Protein AF-A0A822Z622-F1 (afdb_monomer_lite)

Sequence (89 aa):
MFGDCDPSKNRKPKCPVMRCKQILTFSNTNTCKICNQKVCLKHRFPADHACKQAASFLAATHSRGSPPNPIKFLVALIILFCKYIDCND

Structure (mmCIF, N/CA/C/O backbone):
data_AF-A0A822Z622-F1
#
_entry.id   AF-A0A822Z622-F1
#
loop_
_atom_site.group_PDB
_atom_site.id
_atom_site.type_symbol
_atom_site.label_atom_id
_atom_site.label_alt_id
_atom_site.label_comp_id
_atom_site.label_asym_id
_atom_site.label_entity_id
_atom_site.label_seq_id
_atom_site.pdbx_PDB_ins_code
_atom_site.Cartn_x
_atom_site.Cartn_y
_atom_site.Cartn_z
_atom_site.occupancy
_atom_site.B_iso_or_equiv
_atom_site.auth_seq_id
_atom_site.auth_comp_id
_atom_site.auth_asym_id
_atom_site.auth_atom_id
_atom_site.pdbx_PDB_model_num
ATOM 1 N N . MET A 1 1 ? -2.923 25.156 31.604 1.00 43.88 1 MET A N 1
ATOM 2 C CA . MET A 1 1 ? -4.130 24.515 31.045 1.00 43.88 1 MET A CA 1
ATOM 3 C C . MET A 1 1 ? -3.681 23.321 30.224 1.00 43.88 1 MET A C 1
ATOM 5 O O . MET A 1 1 ? -3.125 23.518 29.153 1.00 43.88 1 MET A O 1
ATOM 9 N N . PHE A 1 2 ? -3.799 22.110 30.767 1.00 58.31 2 PHE A N 1
ATOM 10 C CA . PHE A 1 2 ? -3.463 20.879 30.053 1.00 58.31 2 PHE A CA 1
ATOM 11 C C . PHE A 1 2 ? -4.757 20.367 29.439 1.00 58.31 2 PHE A C 1
ATOM 13 O O . PHE A 1 2 ? -5.627 19.895 30.159 1.00 58.31 2 PHE A O 1
ATOM 20 N N . GLY A 1 3 ? -4.917 20.603 28.137 1.00 64.38 3 GLY A N 1
ATOM 21 C CA . GLY A 1 3 ? -6.109 20.203 27.403 1.00 64.38 3 GLY A CA 1
ATOM 22 C C . GLY A 1 3 ? -6.302 18.693 27.465 1.00 64.38 3 GLY A C 1
ATOM 23 O O . GLY A 1 3 ? -5.348 17.931 27.279 1.00 64.38 3 GLY A O 1
ATOM 24 N N . ASP A 1 4 ? -7.537 18.290 27.734 1.00 66.00 4 ASP A N 1
ATOM 25 C CA . ASP A 1 4 ? -7.973 16.906 27.792 1.00 66.00 4 ASP A CA 1
ATOM 26 C C . ASP A 1 4 ? -7.626 16.184 26.483 1.00 66.00 4 ASP A C 1
ATOM 28 O O . ASP A 1 4 ? -8.194 16.426 25.415 1.00 66.00 4 ASP A O 1
ATOM 32 N N . CYS A 1 5 ? -6.632 15.297 26.551 1.00 65.25 5 CYS A N 1
ATOM 33 C CA . CYS A 1 5 ? -6.342 14.369 25.469 1.00 65.25 5 CYS A CA 1
ATOM 34 C C . CYS A 1 5 ? -7.380 13.250 25.514 1.00 65.25 5 CYS A C 1
ATOM 36 O O . CYS A 1 5 ? -7.184 12.274 26.227 1.00 65.25 5 CYS A O 1
ATOM 38 N N . ASP A 1 6 ? -8.453 13.379 24.735 1.00 64.38 6 ASP A N 1
ATOM 39 C CA . ASP A 1 6 ? -9.464 12.336 24.528 1.00 64.38 6 ASP A CA 1
ATOM 40 C C . ASP A 1 6 ? -8.927 11.214 23.604 1.00 64.38 6 ASP A C 1
ATOM 42 O O . ASP A 1 6 ? -8.869 11.378 22.377 1.00 64.38 6 ASP A O 1
ATOM 46 N N . PRO A 1 7 ? -8.557 10.022 24.121 1.00 63.16 7 PRO A N 1
ATOM 47 C CA . PRO A 1 7 ? -7.985 8.944 23.309 1.00 63.16 7 PRO A CA 1
ATOM 48 C C . PRO A 1 7 ? -9.037 8.189 22.475 1.00 63.16 7 PRO A C 1
ATOM 50 O O . PRO A 1 7 ? -8.675 7.384 21.615 1.00 63.16 7 PRO A O 1
ATOM 53 N N . SER A 1 8 ? -10.330 8.457 22.693 1.00 61.44 8 SER A N 1
ATOM 54 C CA . SER A 1 8 ? -11.462 7.717 22.111 1.00 61.44 8 SER A CA 1
ATOM 55 C C . SER A 1 8 ? -11.582 7.854 20.581 1.00 61.44 8 SER A C 1
ATOM 57 O O . SER A 1 8 ? -12.139 6.989 19.907 1.00 61.44 8 SER A O 1
ATOM 59 N N . LYS A 1 9 ? -11.002 8.905 19.983 1.00 57.75 9 LYS A N 1
ATOM 60 C CA . LYS A 1 9 ? -11.203 9.236 18.556 1.00 57.75 9 LYS A CA 1
ATOM 61 C C . LYS A 1 9 ? -10.056 8.809 17.632 1.00 57.75 9 LYS A C 1
ATOM 63 O O . LYS A 1 9 ? -10.160 8.938 16.413 1.00 57.75 9 LYS A O 1
ATOM 68 N N . ASN A 1 10 ? -8.975 8.244 18.168 1.00 60.56 10 ASN A N 1
ATOM 69 C CA . ASN A 1 10 ? -7.787 7.916 17.380 1.00 60.56 10 ASN A CA 1
ATOM 70 C C . ASN A 1 10 ? -7.837 6.476 16.854 1.00 60.56 10 ASN A C 1
ATOM 72 O O . ASN A 1 10 ? -7.202 5.568 17.398 1.00 60.56 10 ASN A O 1
ATOM 76 N N . ARG A 1 11 ? -8.570 6.254 15.753 1.00 65.06 11 ARG A N 1
ATOM 77 C CA . ARG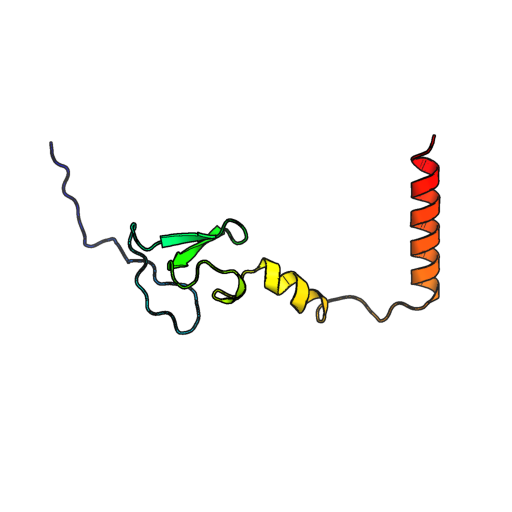 A 1 11 ? -8.444 5.003 14.989 1.00 65.06 11 ARG A CA 1
ATOM 78 C C . ARG A 1 11 ? -7.043 4.929 14.395 1.00 65.06 11 ARG A C 1
ATOM 80 O O . ARG A 1 11 ? -6.735 5.582 13.402 1.00 65.06 11 ARG A O 1
ATOM 87 N N . LYS A 1 12 ? -6.183 4.143 15.043 1.00 66.00 12 LYS A N 1
ATOM 88 C CA . LYS A 1 12 ? -4.781 3.988 14.655 1.00 66.00 12 LYS A CA 1
ATOM 89 C C . LYS A 1 12 ? -4.724 3.425 13.232 1.00 66.00 12 LYS A C 1
ATOM 91 O O . LYS A 1 12 ? -5.280 2.344 13.002 1.00 66.00 12 LYS A O 1
ATOM 96 N N . PRO A 1 13 ? -4.084 4.126 12.283 1.00 70.75 13 PRO A N 1
ATOM 97 C CA . PRO A 1 13 ? -3.933 3.599 10.939 1.00 70.75 13 PRO A CA 1
ATOM 98 C C . PRO A 1 13 ? -3.160 2.274 11.004 1.00 70.75 13 PRO A C 1
ATOM 100 O O . PRO A 1 13 ? -2.288 2.083 11.851 1.00 70.75 13 PRO A O 1
ATOM 103 N N . LYS A 1 14 ? -3.510 1.323 10.143 1.00 80.19 14 LYS A N 1
ATOM 104 C CA . LYS A 1 14 ? -2.758 0.074 9.957 1.00 80.19 14 LYS A CA 1
ATOM 105 C C . LYS A 1 14 ? -2.004 0.155 8.643 1.00 80.19 14 LYS A C 1
ATOM 107 O O . LYS A 1 14 ? -2.354 0.952 7.774 1.00 80.19 14 LYS A O 1
ATOM 112 N N . CYS A 1 15 ? -0.948 -0.639 8.517 1.00 80.50 15 CYS A N 1
ATOM 113 C CA . CYS A 1 15 ? -0.171 -0.659 7.290 1.00 80.50 15 CYS A CA 1
ATOM 114 C C . CYS A 1 15 ? -1.069 -1.120 6.123 1.00 80.50 15 CYS A C 1
ATOM 116 O O . CYS A 1 15 ? -1.777 -2.113 6.283 1.00 80.50 15 CYS A O 1
ATOM 118 N N . PRO A 1 16 ? -1.056 -0.433 4.965 1.00 74.56 16 PRO A N 1
ATOM 119 C CA . PRO A 1 16 ? -1.906 -0.784 3.822 1.00 74.56 16 PRO A CA 1
ATOM 120 C C . PRO A 1 16 ? -1.470 -2.073 3.101 1.00 74.56 16 PRO A C 1
ATOM 122 O O . PRO A 1 16 ? -2.145 -2.518 2.177 1.00 74.56 16 PRO A O 1
ATOM 125 N N . VAL A 1 17 ? -0.341 -2.675 3.495 1.00 76.31 17 VAL A N 1
ATOM 126 C CA . VAL A 1 17 ? 0.206 -3.880 2.861 1.00 76.31 17 VAL A CA 1
ATOM 127 C C . VAL A 1 17 ? -0.621 -5.109 3.218 1.00 76.31 17 VAL A C 1
ATOM 129 O O . VAL A 1 17 ? -0.848 -5.406 4.393 1.00 76.31 17 VAL A O 1
ATOM 132 N N . MET A 1 18 ? -1.009 -5.872 2.195 1.00 68.19 18 MET A N 1
ATOM 133 C CA . MET A 1 18 ? -1.693 -7.153 2.360 1.00 68.19 18 MET A CA 1
ATOM 134 C C . MET A 1 18 ? -0.814 -8.096 3.189 1.00 68.19 18 MET A C 1
ATOM 136 O O . MET A 1 18 ? 0.305 -8.416 2.789 1.00 68.19 18 MET A O 1
ATOM 140 N N . ARG A 1 19 ? -1.345 -8.546 4.336 1.00 70.50 19 ARG A N 1
ATOM 141 C CA . ARG A 1 19 ? -0.690 -9.356 5.394 1.00 70.50 19 ARG A CA 1
ATOM 142 C C . ARG A 1 19 ? 0.060 -8.573 6.482 1.00 70.50 19 ARG A C 1
ATOM 144 O O . ARG A 1 19 ? 0.427 -9.172 7.491 1.00 70.50 19 ARG A O 1
ATOM 151 N N . CYS A 1 20 ? 0.205 -7.252 6.375 1.00 76.75 20 CYS A N 1
ATOM 152 C CA . CYS A 1 20 ? 0.783 -6.447 7.451 1.00 76.75 20 CYS A CA 1
ATOM 153 C C . CYS A 1 20 ? -0.281 -5.971 8.439 1.00 76.75 20 CYS A C 1
ATOM 155 O O . CYS A 1 20 ? -1.089 -5.100 8.130 1.00 76.75 20 CYS A O 1
ATOM 157 N N . LYS A 1 21 ? -0.258 -6.490 9.668 1.00 74.00 21 LYS A N 1
ATOM 158 C CA . LYS A 1 21 ? -1.141 -6.025 10.755 1.00 74.00 21 LYS A CA 1
ATOM 159 C C . LYS A 1 21 ? -0.476 -4.987 11.667 1.00 74.00 21 LYS A C 1
ATOM 161 O O . LYS A 1 21 ? -1.003 -4.690 12.737 1.00 74.00 21 LYS A O 1
ATOM 166 N N . GLN A 1 22 ? 0.672 -4.437 11.262 1.00 79.12 22 GLN A N 1
ATOM 167 C CA . GLN A 1 22 ? 1.416 -3.489 12.085 1.00 79.12 22 GLN A CA 1
ATOM 168 C C . GLN A 1 22 ? 0.635 -2.179 12.240 1.00 79.12 22 GLN A C 1
ATOM 170 O O . GLN A 1 22 ? 0.189 -1.573 11.261 1.00 79.12 22 GLN A O 1
ATOM 175 N N . ILE A 1 23 ? 0.462 -1.764 13.494 1.00 79.00 2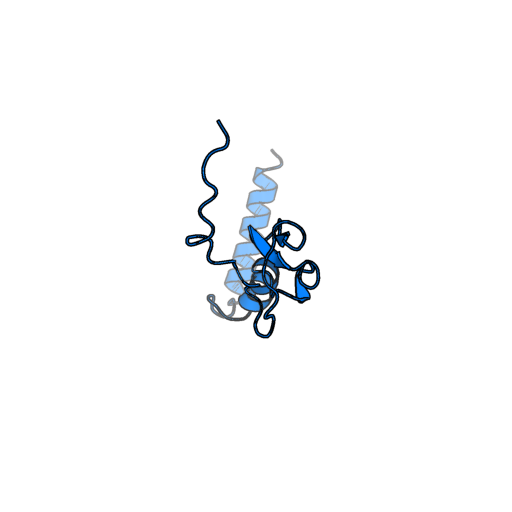3 ILE A N 1
ATOM 176 C CA . ILE A 1 23 ? -0.210 -0.520 13.856 1.00 79.00 23 ILE A CA 1
ATOM 177 C C . ILE A 1 23 ? 0.762 0.633 13.598 1.00 79.00 23 ILE A C 1
ATOM 179 O O . ILE A 1 23 ? 1.881 0.635 14.113 1.00 79.00 23 ILE A O 1
ATOM 183 N N . LEU A 1 24 ? 0.336 1.610 12.800 1.00 79.50 24 LEU A N 1
ATOM 184 C CA . LEU A 1 24 ? 1.100 2.817 12.515 1.00 79.50 24 LEU A CA 1
ATOM 185 C C . LEU A 1 24 ? 0.997 3.763 13.714 1.00 79.50 24 LEU A C 1
ATOM 187 O O . LEU A 1 24 ? 0.077 4.572 13.829 1.00 79.50 24 LEU A O 1
ATOM 191 N N . THR A 1 25 ? 1.947 3.626 14.631 1.00 79.56 25 THR A N 1
ATOM 192 C CA . THR A 1 25 ? 2.243 4.627 15.659 1.00 79.56 25 THR A CA 1
ATOM 193 C C . THR A 1 25 ? 3.212 5.665 15.100 1.00 79.56 25 THR A C 1
ATOM 195 O O . THR A 1 25 ? 3.959 5.365 14.172 1.00 79.56 25 THR A O 1
ATOM 198 N N . PHE A 1 26 ? 3.232 6.870 15.674 1.00 70.19 26 PHE A N 1
ATOM 199 C CA . PHE A 1 26 ? 4.105 7.973 15.244 1.00 70.19 26 PHE A CA 1
ATOM 200 C C . PHE A 1 26 ? 5.573 7.543 15.043 1.00 70.19 26 PHE A C 1
ATOM 202 O O . PHE A 1 26 ? 6.185 7.869 14.032 1.00 70.19 26 PHE A O 1
ATOM 209 N N . SER A 1 27 ? 6.106 6.713 15.942 1.00 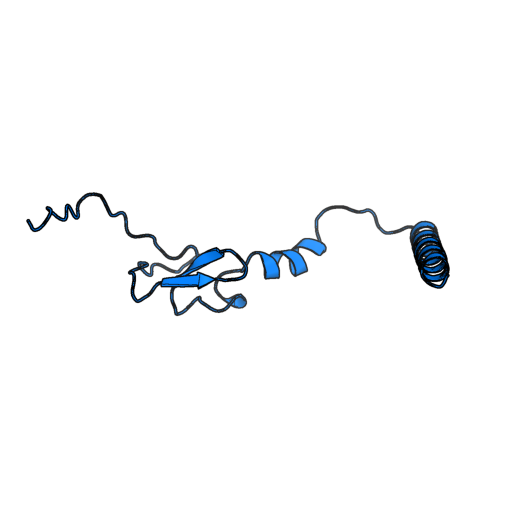78.56 27 SER A N 1
ATOM 210 C CA . SER A 1 27 ? 7.488 6.217 15.879 1.00 78.56 27 SER A CA 1
ATOM 211 C C . SER A 1 27 ? 7.733 5.114 14.838 1.00 78.56 27 SER A C 1
ATOM 213 O O . SER A 1 27 ? 8.873 4.863 14.466 1.00 78.56 27 SER A O 1
ATOM 215 N N . ASN A 1 28 ? 6.689 4.425 14.372 1.00 78.19 28 ASN A N 1
ATOM 216 C CA . ASN A 1 28 ? 6.789 3.271 13.465 1.00 78.19 28 ASN A CA 1
ATOM 217 C C . ASN A 1 28 ? 6.203 3.570 12.074 1.00 78.19 28 ASN A C 1
ATOM 219 O O . ASN A 1 28 ? 5.985 2.668 11.262 1.00 78.19 28 ASN A O 1
ATOM 223 N N . THR A 1 29 ? 5.907 4.839 11.799 1.00 84.94 29 THR A N 1
ATOM 224 C CA . THR A 1 29 ? 5.383 5.299 10.515 1.00 84.94 29 THR A CA 1
ATOM 225 C C . THR A 1 29 ? 6.483 5.903 9.666 1.00 84.94 29 THR A C 1
ATOM 227 O O . THR A 1 29 ? 7.226 6.761 10.129 1.00 84.94 29 THR A O 1
ATOM 230 N N . ASN A 1 30 ? 6.536 5.517 8.397 1.00 84.94 30 ASN A N 1
ATOM 231 C CA . ASN A 1 30 ? 7.321 6.199 7.383 1.00 84.94 30 ASN A CA 1
ATOM 232 C C . ASN A 1 30 ? 6.419 6.568 6.205 1.00 84.94 30 ASN A C 1
ATOM 234 O O . ASN A 1 30 ? 5.663 5.732 5.709 1.00 84.94 30 ASN A O 1
ATOM 238 N N . THR A 1 31 ? 6.510 7.807 5.735 1.00 86.12 31 THR A N 1
ATOM 239 C CA . THR A 1 31 ? 5.794 8.247 4.534 1.00 86.12 31 THR A CA 1
ATOM 240 C C . THR A 1 31 ? 6.656 7.944 3.319 1.00 86.12 31 THR A C 1
ATOM 242 O O . THR A 1 31 ? 7.786 8.421 3.204 1.00 86.12 31 THR A O 1
ATOM 245 N N . CYS A 1 32 ? 6.146 7.124 2.406 1.00 84.62 32 CYS A N 1
ATOM 246 C CA . CYS A 1 32 ? 6.834 6.862 1.152 1.00 84.62 32 CYS A CA 1
ATOM 247 C C . CYS A 1 32 ? 6.819 8.127 0.283 1.00 84.62 32 CYS A C 1
ATOM 249 O O . CYS A 1 32 ? 5.749 8.633 -0.031 1.00 84.62 32 CYS A O 1
ATOM 251 N N . LYS A 1 33 ? 7.988 8.620 -0.144 1.00 81.94 33 LYS A N 1
ATOM 252 C CA . LYS A 1 33 ? 8.104 9.832 -0.984 1.00 81.94 33 LYS A CA 1
ATOM 253 C C . LYS A 1 33 ? 7.538 9.658 -2.399 1.00 81.94 33 LYS A C 1
ATOM 255 O O . LYS A 1 33 ? 7.328 10.635 -3.101 1.00 81.94 33 LYS A O 1
ATOM 260 N N . ILE A 1 34 ? 7.325 8.411 -2.813 1.00 79.62 34 ILE A N 1
ATOM 261 C CA . ILE A 1 34 ? 6.894 8.054 -4.163 1.00 79.62 34 ILE A CA 1
ATOM 262 C C . ILE A 1 34 ? 5.365 7.988 -4.245 1.00 79.62 34 ILE A C 1
ATOM 264 O O . ILE A 1 34 ? 4.752 8.598 -5.114 1.00 79.62 34 ILE A O 1
ATOM 268 N N . CYS A 1 35 ? 4.731 7.241 -3.335 1.00 80.19 35 CYS A N 1
ATOM 269 C CA . CYS A 1 35 ? 3.277 7.057 -3.325 1.00 80.19 35 CYS A CA 1
ATOM 270 C C . CYS A 1 35 ? 2.550 7.893 -2.260 1.00 80.19 35 CYS A C 1
ATOM 272 O O . CYS A 1 35 ? 1.326 7.827 -2.186 1.00 80.19 35 CYS A O 1
ATOM 274 N N . ASN A 1 36 ? 3.278 8.642 -1.423 1.00 83.06 36 ASN A N 1
ATOM 275 C CA . ASN A 1 36 ? 2.761 9.424 -0.292 1.00 83.06 36 ASN A CA 1
ATOM 276 C C . ASN A 1 36 ? 1.924 8.617 0.718 1.00 83.06 36 ASN A C 1
ATOM 278 O O . ASN A 1 36 ? 1.194 9.183 1.531 1.00 83.06 36 ASN A O 1
ATOM 282 N N . GLN A 1 37 ? 2.048 7.286 0.713 1.00 83.06 37 GLN A N 1
ATOM 283 C CA . GLN A 1 37 ? 1.373 6.423 1.675 1.00 83.06 37 GLN A CA 1
ATOM 284 C C . GLN A 1 37 ? 2.202 6.260 2.946 1.00 83.06 37 GLN A C 1
ATOM 286 O O . GLN A 1 37 ? 3.426 6.108 2.904 1.00 83.06 37 GLN A O 1
ATOM 291 N N . LYS A 1 38 ? 1.509 6.251 4.089 1.00 85.81 38 LYS A N 1
ATOM 292 C CA . LYS A 1 38 ? 2.106 5.905 5.377 1.00 85.81 38 LYS A CA 1
ATOM 293 C C . LYS A 1 38 ? 2.246 4.385 5.443 1.00 85.81 38 LYS A C 1
ATOM 295 O O . LYS A 1 38 ? 1.252 3.661 5.422 1.00 85.81 38 LYS A O 1
ATOM 300 N N . VAL A 1 39 ? 3.479 3.910 5.533 1.00 86.12 39 VAL A N 1
ATOM 301 C CA . VAL A 1 39 ? 3.832 2.491 5.647 1.00 86.12 39 VAL A CA 1
ATOM 302 C C . VAL A 1 39 ? 4.620 2.260 6.933 1.00 86.12 39 VAL A C 1
ATOM 304 O O . VAL A 1 39 ? 5.144 3.201 7.529 1.00 86.12 39 VAL A O 1
ATOM 307 N N . CYS A 1 40 ? 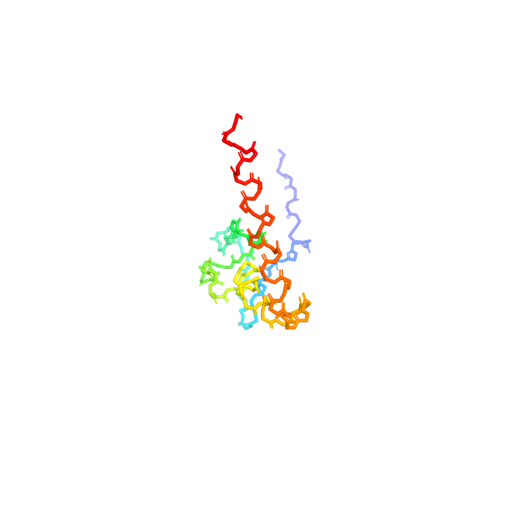4.679 1.017 7.407 1.00 87.81 40 CYS A N 1
ATOM 308 C CA . CYS A 1 40 ? 5.527 0.692 8.550 1.00 87.81 40 CYS A CA 1
ATOM 309 C C . CYS A 1 40 ? 7.010 0.658 8.156 1.00 87.81 40 CYS A C 1
ATOM 311 O O . CYS A 1 40 ? 7.336 0.496 6.981 1.00 87.81 40 CYS A O 1
ATOM 313 N N . LEU A 1 41 ? 7.917 0.729 9.136 1.00 84.50 41 LEU A N 1
ATOM 314 C CA . LEU A 1 41 ? 9.368 0.699 8.890 1.00 84.50 41 LEU A CA 1
ATOM 315 C C . LEU A 1 41 ? 9.834 -0.545 8.119 1.00 84.50 41 LEU A C 1
ATOM 317 O O . LEU A 1 41 ? 10.672 -0.428 7.230 1.00 84.50 41 LEU A O 1
ATOM 321 N N . LYS A 1 42 ? 9.231 -1.708 8.394 1.00 82.50 42 LYS A N 1
ATOM 322 C CA . LYS A 1 42 ? 9.510 -2.964 7.675 1.00 82.50 42 LYS A CA 1
ATOM 323 C C . LYS A 1 42 ? 9.206 -2.854 6.180 1.00 82.50 42 LYS A C 1
ATOM 325 O O . LYS A 1 42 ? 9.881 -3.458 5.364 1.00 82.50 42 LYS A O 1
ATOM 330 N N . HIS A 1 43 ? 8.204 -2.048 5.837 1.00 80.56 43 HIS A N 1
ATOM 331 C CA . HIS A 1 43 ? 7.633 -1.960 4.497 1.00 80.56 43 HIS A CA 1
ATOM 332 C C . HIS A 1 43 ? 7.998 -0.632 3.822 1.00 80.56 43 HIS A C 1
ATOM 334 O O . HIS A 1 43 ? 7.356 -0.205 2.866 1.00 80.56 43 HIS A O 1
ATOM 340 N N . ARG A 1 44 ? 9.039 0.054 4.320 1.00 82.94 44 ARG A N 1
ATOM 341 C CA . ARG A 1 44 ? 9.560 1.300 3.739 1.00 82.94 44 ARG A CA 1
ATOM 342 C C . ARG A 1 44 ? 10.047 1.102 2.303 1.00 82.94 44 ARG A C 1
ATOM 344 O O . ARG A 1 44 ? 10.008 2.047 1.516 1.00 82.94 44 ARG A O 1
ATOM 351 N N . PHE A 1 45 ? 10.498 -0.103 1.967 1.00 80.44 45 PHE A N 1
ATOM 352 C CA . PHE A 1 45 ? 11.012 -0.409 0.642 1.00 80.44 45 PHE A CA 1
ATOM 353 C C . PHE A 1 45 ? 9.877 -0.535 -0.387 1.00 80.44 45 PHE A C 1
ATOM 355 O O . PHE A 1 45 ? 8.847 -1.138 -0.081 1.00 80.44 45 PHE A O 1
ATOM 362 N N . PRO A 1 46 ? 10.045 0.001 -1.613 1.00 72.69 46 PRO A N 1
ATOM 363 C CA . PRO A 1 46 ? 9.013 -0.028 -2.654 1.00 72.69 46 PRO A CA 1
ATOM 364 C C . PRO A 1 46 ? 8.515 -1.430 -3.024 1.00 72.69 46 PRO A C 1
ATOM 366 O O . PRO A 1 46 ? 7.341 -1.585 -3.361 1.00 72.69 46 PRO A O 1
ATOM 369 N N . ALA A 1 47 ? 9.400 -2.430 -2.941 1.00 73.06 47 ALA A N 1
ATOM 370 C CA . ALA A 1 47 ? 9.096 -3.832 -3.222 1.00 73.06 47 ALA A CA 1
ATOM 371 C C . ALA A 1 47 ? 8.105 -4.441 -2.221 1.00 73.06 47 ALA A C 1
ATOM 373 O O . ALA A 1 47 ? 7.353 -5.347 -2.561 1.00 73.06 47 ALA A O 1
ATOM 374 N N . ASP A 1 48 ? 8.092 -3.926 -0.995 1.00 77.38 48 ASP A N 1
ATOM 375 C CA . ASP A 1 48 ? 7.354 -4.533 0.101 1.00 77.38 48 ASP A CA 1
ATOM 376 C C . ASP A 1 48 ? 5.902 -4.020 0.173 1.00 77.38 48 ASP A C 1
ATOM 378 O O . ASP A 1 48 ? 4.960 -4.782 0.385 1.00 77.38 48 ASP A O 1
ATOM 382 N N . HIS A 1 49 ? 5.688 -2.734 -0.129 1.00 79.25 49 HIS A N 1
ATOM 383 C CA . HIS A 1 49 ? 4.354 -2.130 -0.113 1.00 79.25 49 HIS A CA 1
ATOM 384 C C . HIS A 1 49 ? 3.703 -1.956 -1.488 1.00 79.25 49 HIS A C 1
ATOM 386 O O . HIS A 1 49 ? 2.777 -1.154 -1.613 1.00 79.25 49 HIS A O 1
ATOM 392 N N . ALA A 1 50 ? 4.177 -2.690 -2.503 1.00 71.75 50 ALA A N 1
ATOM 393 C CA . ALA A 1 50 ? 3.681 -2.616 -3.880 1.00 71.75 50 ALA A CA 1
ATOM 394 C C . ALA A 1 50 ? 3.508 -1.156 -4.339 1.00 71.75 50 ALA A C 1
ATOM 396 O O . ALA A 1 50 ? 2.417 -0.712 -4.709 1.00 71.75 50 ALA A O 1
ATOM 397 N N . CYS A 1 51 ? 4.588 -0.375 -4.230 1.00 79.56 51 CYS A N 1
ATOM 398 C CA . CYS A 1 51 ? 4.540 1.061 -4.467 1.00 79.56 51 CYS A CA 1
ATOM 399 C C . CYS A 1 51 ? 3.938 1.377 -5.846 1.00 79.56 51 CYS A C 1
ATOM 401 O O . CYS A 1 51 ? 4.324 0.784 -6.853 1.00 79.56 51 CYS A O 1
ATOM 403 N N . LYS A 1 52 ? 3.019 2.350 -5.913 1.00 67.12 52 LYS A N 1
ATOM 404 C CA . LYS A 1 52 ? 2.259 2.682 -7.135 1.00 67.12 52 LYS A CA 1
ATOM 405 C C . LYS A 1 52 ? 3.148 3.004 -8.351 1.00 67.12 52 LYS A C 1
ATOM 407 O O . LYS A 1 52 ? 2.720 2.789 -9.477 1.00 67.12 52 LYS A O 1
ATOM 412 N N . GLN A 1 53 ? 4.390 3.449 -8.136 1.00 61.78 53 GLN A N 1
ATOM 413 C CA . GLN A 1 53 ? 5.344 3.704 -9.221 1.00 61.78 53 GLN A CA 1
ATOM 414 C C . GLN A 1 53 ? 6.024 2.427 -9.758 1.00 61.78 53 GLN A C 1
ATOM 416 O O . GLN A 1 53 ? 6.350 2.357 -10.938 1.00 61.78 53 GLN A O 1
ATOM 421 N N . ALA A 1 54 ? 6.166 1.377 -8.941 1.00 56.22 54 ALA A N 1
ATOM 422 C CA . ALA A 1 54 ? 6.560 0.049 -9.425 1.00 56.22 54 ALA A CA 1
ATOM 423 C C . ALA A 1 54 ? 5.417 -0.608 -10.221 1.00 56.22 54 ALA A C 1
ATOM 425 O O . ALA A 1 54 ? 5.655 -1.293 -11.214 1.00 56.22 54 ALA A O 1
ATOM 426 N N . ALA A 1 55 ? 4.166 -0.321 -9.844 1.00 55.72 55 ALA A N 1
ATOM 427 C CA . ALA A 1 55 ? 3.003 -0.751 -10.609 1.00 55.72 55 ALA A CA 1
ATOM 428 C C . ALA A 1 55 ? 2.915 -0.070 -11.984 1.00 55.72 55 ALA A C 1
ATOM 430 O O . ALA A 1 55 ? 2.432 -0.703 -12.908 1.00 55.72 55 ALA A O 1
ATOM 431 N N . SER A 1 56 ? 3.412 1.158 -12.178 1.00 51.88 56 SER A N 1
ATOM 432 C CA . SER A 1 56 ? 3.429 1.784 -13.514 1.00 51.88 56 SER A CA 1
ATOM 433 C C . SER A 1 56 ? 4.386 1.115 -14.507 1.00 51.88 56 SER A C 1
ATOM 435 O O . SER A 1 56 ? 4.084 1.108 -15.695 1.00 51.88 56 SER A O 1
ATOM 437 N N . PHE A 1 57 ? 5.481 0.495 -14.052 1.00 53.38 57 PHE A N 1
ATOM 438 C CA . PHE A 1 57 ? 6.360 -0.271 -14.948 1.00 53.38 57 PHE A CA 1
ATOM 439 C C . PHE A 1 57 ? 5.761 -1.631 -15.337 1.00 53.38 57 PHE A C 1
ATOM 441 O O . PHE A 1 57 ? 5.935 -2.072 -16.467 1.00 53.38 57 PHE A O 1
ATOM 448 N N . LEU A 1 58 ? 5.002 -2.272 -14.440 1.00 53.47 58 LEU A N 1
ATOM 449 C CA . LEU A 1 58 ? 4.349 -3.560 -14.717 1.00 53.47 58 LEU A CA 1
ATOM 450 C C . LEU A 1 58 ? 2.980 -3.402 -15.405 1.00 53.47 58 LEU A C 1
ATOM 452 O O . LEU A 1 58 ? 2.618 -4.215 -16.252 1.00 53.47 58 LEU A O 1
ATOM 456 N N . ALA A 1 59 ? 2.233 -2.335 -15.110 1.00 50.66 59 ALA A N 1
ATOM 457 C CA . ALA A 1 59 ? 0.938 -2.028 -15.725 1.00 50.66 59 ALA A CA 1
ATOM 458 C C . ALA A 1 59 ? 1.057 -1.426 -17.134 1.00 50.66 59 ALA A C 1
ATOM 460 O O . ALA A 1 59 ? 0.070 -1.417 -17.870 1.00 50.66 59 ALA A O 1
ATOM 461 N N . ALA A 1 60 ? 2.253 -0.992 -17.550 1.00 52.56 60 ALA A N 1
ATOM 462 C CA . ALA A 1 60 ? 2.525 -0.634 -18.942 1.00 52.56 60 ALA A CA 1
ATOM 463 C C . ALA A 1 60 ? 2.378 -1.830 -19.904 1.00 52.56 60 ALA A C 1
ATOM 465 O O . ALA A 1 60 ? 2.299 -1.634 -21.112 1.00 52.56 60 ALA A O 1
ATOM 466 N N . THR A 1 61 ? 2.289 -3.060 -19.384 1.00 53.00 61 THR A N 1
ATOM 467 C CA . THR A 1 61 ? 2.100 -4.257 -20.210 1.00 53.00 61 THR A CA 1
ATOM 468 C C . THR A 1 61 ? 0.640 -4.567 -20.535 1.00 53.00 61 THR A C 1
ATOM 470 O O . THR A 1 61 ? 0.414 -5.324 -21.467 1.00 53.00 61 THR A O 1
ATOM 473 N N . HIS A 1 62 ? -0.361 -3.984 -19.852 1.00 55.44 62 HIS A N 1
ATOM 474 C CA . HIS A 1 62 ? -1.753 -4.451 -19.987 1.00 55.44 62 HIS A CA 1
ATOM 475 C C . HIS A 1 62 ? -2.849 -3.373 -19.940 1.00 55.44 62 HIS A C 1
ATOM 477 O O . HIS A 1 62 ? -3.982 -3.664 -19.558 1.00 55.44 62 HIS A O 1
ATOM 483 N N . SER A 1 63 ? -2.599 -2.133 -20.377 1.00 57.59 63 SER A N 1
ATOM 484 C CA . SER A 1 63 ? -3.710 -1.226 -20.723 1.00 57.59 63 SER A CA 1
ATOM 485 C C . SER A 1 63 ? -3.351 -0.146 -21.750 1.00 57.59 63 SER A C 1
ATOM 487 O O . SER A 1 63 ? -2.847 0.915 -21.394 1.00 57.59 63 SER A O 1
ATOM 489 N N . ARG A 1 64 ? -3.836 -0.388 -22.977 1.00 50.97 64 ARG A N 1
ATOM 490 C CA . ARG A 1 64 ? -4.180 0.565 -24.056 1.00 50.97 64 ARG A CA 1
ATOM 491 C C . ARG A 1 64 ? -3.075 0.952 -25.043 1.00 50.97 64 ARG A C 1
ATOM 493 O O . ARG A 1 64 ? -2.441 1.992 -24.931 1.00 50.97 64 ARG A O 1
ATOM 500 N N . GLY A 1 65 ? -3.024 0.171 -26.117 1.00 50.00 65 GLY A N 1
ATOM 501 C CA . GLY A 1 65 ? -2.564 0.595 -27.435 1.00 50.00 65 GLY A CA 1
ATOM 502 C C . GLY A 1 65 ? -2.308 -0.627 -28.306 1.00 50.00 65 GLY A C 1
ATOM 503 O O . GLY A 1 65 ? -1.494 -1.458 -27.932 1.00 50.00 65 GLY A O 1
ATOM 504 N N . SER A 1 66 ? -3.042 -0.770 -29.412 1.00 57.78 66 SER A N 1
ATOM 505 C CA . SER A 1 66 ? -2.868 -1.819 -30.429 1.00 57.78 66 SER A CA 1
ATOM 506 C C . SER A 1 66 ? -1.397 -2.137 -30.739 1.00 57.78 66 SER A C 1
ATOM 508 O O . SER A 1 66 ? -0.570 -1.226 -30.647 1.00 57.78 66 SER A O 1
ATOM 510 N N . PRO A 1 67 ? -1.063 -3.364 -31.198 1.00 59.66 67 PRO A N 1
ATOM 511 C CA . PRO A 1 67 ? 0.266 -3.635 -31.743 1.00 59.66 67 PRO A CA 1
ATOM 512 C C . PRO A 1 67 ? 0.604 -2.549 -32.779 1.00 59.66 67 PRO A C 1
ATOM 514 O O . PRO A 1 67 ? -0.224 -2.282 -33.661 1.00 59.66 67 PRO A O 1
ATOM 517 N N . PRO A 1 68 ? 1.746 -1.847 -32.653 1.00 58.66 68 PRO A N 1
ATOM 518 C CA . PRO A 1 68 ? 2.070 -0.764 -33.560 1.00 58.66 68 PRO A CA 1
ATOM 519 C C . PRO A 1 68 ? 2.280 -1.368 -34.943 1.00 58.66 68 PRO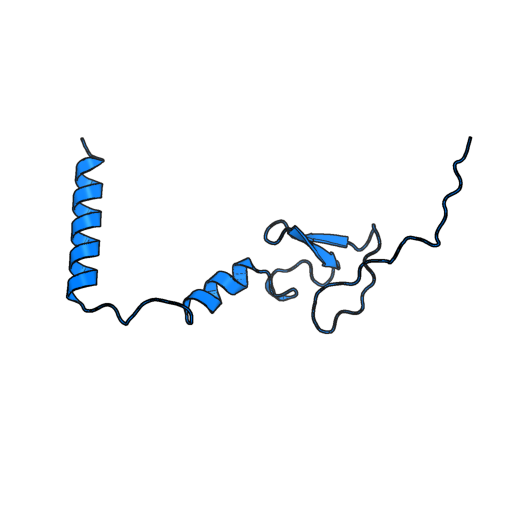 A C 1
ATOM 521 O O . PRO A 1 68 ? 3.213 -2.132 -35.176 1.00 58.66 68 PRO A O 1
ATOM 524 N N . ASN A 1 69 ? 1.395 -1.035 -35.878 1.00 66.25 69 ASN A N 1
ATOM 525 C CA . ASN A 1 69 ? 1.664 -1.279 -37.283 1.00 66.25 69 ASN A CA 1
ATOM 526 C C . ASN A 1 69 ? 2.977 -0.561 -37.642 1.00 66.25 69 ASN A C 1
ATOM 528 O O . ASN A 1 69 ? 3.162 0.590 -37.235 1.00 66.25 69 ASN A O 1
ATOM 532 N N . PRO A 1 70 ? 3.881 -1.209 -38.394 1.00 68.12 70 PRO A N 1
ATOM 533 C CA . PRO A 1 70 ? 5.256 -0.737 -38.591 1.00 68.12 70 PRO A CA 1
ATOM 534 C C . PRO A 1 70 ? 5.316 0.687 -39.166 1.00 68.12 70 PRO A C 1
ATOM 536 O O . PRO A 1 70 ? 6.199 1.469 -38.824 1.00 68.12 70 PRO A O 1
ATOM 539 N N . ILE A 1 71 ? 4.298 1.068 -39.943 1.00 71.56 71 ILE A N 1
ATOM 540 C CA . ILE A 1 71 ? 4.118 2.419 -40.483 1.00 71.56 71 ILE A CA 1
ATOM 541 C C . ILE A 1 71 ? 3.980 3.482 -39.377 1.00 71.56 71 ILE A C 1
ATOM 543 O O . ILE A 1 71 ? 4.569 4.551 -39.486 1.00 71.56 71 ILE A O 1
ATOM 547 N N . LYS A 1 72 ? 3.249 3.210 -38.285 1.00 69.19 72 LYS A N 1
ATOM 548 C CA . LYS A 1 72 ? 3.093 4.170 -37.173 1.00 69.19 72 LYS A CA 1
ATOM 549 C C . LYS A 1 72 ? 4.406 4.396 -36.425 1.00 69.19 72 LYS A C 1
ATOM 551 O O . LYS A 1 72 ? 4.653 5.510 -35.976 1.00 69.19 72 LYS A O 1
ATOM 556 N N . PHE A 1 73 ? 5.244 3.365 -36.315 1.00 74.94 73 PHE A N 1
ATOM 557 C CA . PHE A 1 73 ? 6.559 3.479 -35.685 1.00 74.94 73 PHE A CA 1
ATOM 558 C C . PHE A 1 73 ? 7.515 4.327 -36.536 1.00 74.94 73 PHE A C 1
ATOM 560 O O . PHE A 1 73 ? 8.174 5.220 -36.008 1.00 74.94 73 PHE A O 1
ATOM 567 N N . LEU A 1 74 ? 7.522 4.117 -37.860 1.00 74.62 74 LEU A N 1
ATOM 568 C CA . LEU A 1 74 ? 8.305 4.930 -38.796 1.00 74.62 74 LEU A CA 1
ATOM 569 C C . LEU A 1 74 ? 7.872 6.406 -38.762 1.00 74.62 74 LEU A C 1
ATOM 571 O O . LEU A 1 74 ? 8.714 7.294 -38.683 1.00 74.62 74 LEU A O 1
ATOM 575 N N . VAL A 1 75 ? 6.562 6.671 -38.751 1.00 78.88 75 VAL A N 1
ATOM 576 C CA . VAL A 1 75 ? 6.018 8.037 -38.660 1.00 78.88 75 VAL A CA 1
ATOM 577 C C . VAL A 1 75 ? 6.402 8.703 -37.336 1.00 78.88 75 VAL A C 1
ATOM 579 O O . VAL A 1 75 ? 6.799 9.863 -37.339 1.00 78.88 75 VAL A O 1
ATOM 582 N N . ALA A 1 76 ? 6.358 7.983 -36.211 1.00 81.00 76 ALA A N 1
ATOM 583 C CA . ALA A 1 76 ? 6.794 8.518 -34.920 1.00 81.00 76 ALA A CA 1
ATOM 584 C C . ALA A 1 76 ? 8.293 8.869 -34.906 1.00 81.00 76 ALA A C 1
ATOM 586 O O . ALA A 1 76 ? 8.668 9.907 -34.362 1.00 81.00 76 ALA A O 1
ATOM 587 N N . LEU A 1 77 ? 9.135 8.045 -35.540 1.00 80.44 77 LEU A N 1
ATOM 588 C CA . LEU A 1 77 ? 10.566 8.317 -35.680 1.00 80.44 77 LEU A CA 1
ATOM 589 C C . LEU A 1 77 ? 10.816 9.560 -36.543 1.00 80.44 77 LEU A C 1
ATOM 591 O O . LEU A 1 77 ? 11.606 10.415 -36.156 1.00 80.44 77 LEU A O 1
ATOM 595 N N . ILE A 1 78 ? 10.101 9.701 -37.662 1.00 83.00 78 ILE A N 1
ATOM 596 C CA . ILE A 1 78 ? 10.191 10.880 -38.537 1.00 83.00 78 ILE A CA 1
ATOM 597 C C . ILE A 1 78 ? 9.752 12.145 -37.792 1.00 83.00 78 ILE A C 1
ATOM 599 O O . ILE A 1 78 ? 10.451 13.150 -37.840 1.00 83.00 78 ILE A O 1
ATOM 603 N N . ILE A 1 79 ? 8.644 12.098 -37.045 1.00 81.25 79 ILE A N 1
ATOM 604 C CA . ILE A 1 79 ? 8.166 13.241 -36.250 1.00 81.25 79 ILE A CA 1
ATOM 605 C C . ILE A 1 7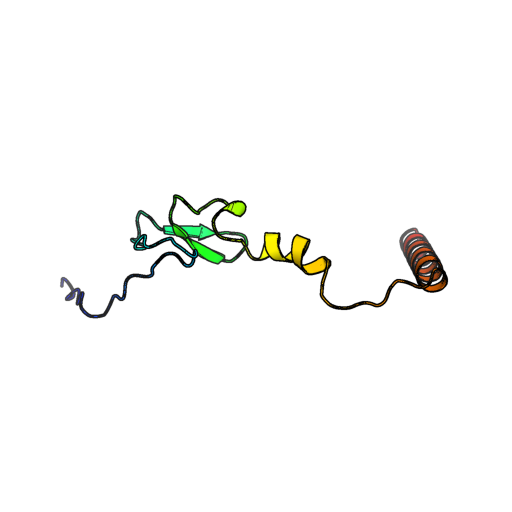9 ? 9.190 13.632 -35.180 1.00 81.25 79 ILE A C 1
ATOM 607 O O . ILE A 1 79 ? 9.427 14.820 -34.965 1.00 81.25 79 ILE A O 1
ATOM 611 N N . LEU A 1 80 ? 9.815 12.653 -34.520 1.00 79.50 80 LEU A N 1
ATOM 612 C CA . LEU A 1 80 ? 10.860 12.911 -33.533 1.00 79.50 80 LEU A CA 1
ATOM 613 C C . LEU A 1 80 ? 12.095 13.551 -34.178 1.00 79.50 80 LEU A C 1
ATOM 615 O O . LEU A 1 80 ? 12.639 14.498 -33.621 1.00 79.50 80 LEU A O 1
ATOM 619 N N . PHE A 1 81 ? 12.497 13.081 -35.361 1.00 82.00 81 PHE A N 1
ATOM 620 C CA . PHE A 1 81 ? 13.596 13.667 -36.129 1.00 82.00 81 PHE A CA 1
ATOM 621 C C . PHE A 1 81 ? 13.286 15.092 -36.600 1.00 82.00 81 PHE A C 1
ATOM 623 O O . PHE A 1 81 ? 14.118 15.973 -36.417 1.00 82.00 81 PHE A O 1
ATOM 630 N N . CYS A 1 82 ? 12.091 15.362 -37.132 1.00 76.25 82 CYS A N 1
ATOM 631 C CA . CYS A 1 82 ? 11.684 16.722 -37.498 1.00 76.25 82 CYS A CA 1
ATOM 632 C C . CYS A 1 82 ? 11.685 17.653 -36.282 1.00 76.25 82 CYS A C 1
ATOM 634 O O . CYS A 1 82 ? 12.187 18.765 -36.362 1.00 76.25 82 CYS A O 1
ATOM 636 N N . LYS A 1 83 ? 11.187 17.178 -35.136 1.00 74.50 83 LYS A N 1
ATOM 637 C CA . LYS A 1 83 ? 11.168 17.950 -33.889 1.00 74.50 83 LYS A CA 1
ATOM 638 C C . LYS A 1 83 ? 12.561 18.155 -33.286 1.00 74.50 83 LYS A C 1
ATOM 640 O O . LYS A 1 83 ? 12.780 19.131 -32.584 1.00 74.50 83 LYS A O 1
ATOM 645 N N . TYR A 1 84 ? 13.491 17.241 -33.553 1.00 71.62 84 TYR A N 1
ATOM 646 C CA . TYR A 1 84 ? 14.899 17.386 -33.195 1.00 71.62 84 TYR A CA 1
ATOM 647 C C . TYR A 1 84 ? 15.602 18.437 -34.065 1.00 71.62 84 TYR A C 1
ATOM 649 O O . TYR A 1 84 ? 16.383 19.223 -33.541 1.00 71.62 84 TYR A O 1
ATOM 657 N N . ILE A 1 85 ? 15.293 18.477 -35.366 1.00 70.56 85 ILE A N 1
ATOM 658 C CA . ILE A 1 85 ? 15.825 19.480 -36.303 1.00 70.56 85 ILE A CA 1
ATOM 659 C C . ILE A 1 85 ? 15.294 20.882 -35.967 1.00 70.56 85 ILE A C 1
ATOM 661 O O . ILE A 1 85 ? 16.077 21.817 -35.934 1.00 70.56 85 ILE A O 1
ATOM 665 N N . ASP A 1 86 ? 14.007 21.013 -35.634 1.00 57.78 86 ASP A N 1
ATOM 666 C CA . ASP A 1 86 ? 13.367 22.287 -35.242 1.00 57.78 86 ASP A CA 1
ATOM 667 C C . ASP A 1 86 ? 13.923 22.870 -33.923 1.00 57.78 86 ASP A C 1
ATOM 669 O O . ASP A 1 86 ? 13.792 24.053 -33.650 1.00 57.78 86 ASP A O 1
ATOM 673 N N . CYS A 1 87 ? 14.565 22.037 -33.094 1.00 53.06 87 CYS A N 1
ATOM 674 C CA . CYS A 1 87 ? 15.230 22.458 -31.855 1.00 53.06 87 CYS A CA 1
ATOM 675 C C . CYS A 1 87 ? 16.723 22.793 -32.044 1.00 53.06 87 CYS A C 1
ATOM 677 O O . CYS A 1 87 ? 17.397 23.107 -31.061 1.00 53.06 87 CYS A O 1
ATOM 679 N N . ASN A 1 88 ? 17.252 22.649 -33.262 1.00 55.47 88 ASN A N 1
ATOM 680 C CA . ASN A 1 88 ? 18.632 22.961 -33.642 1.00 55.47 88 ASN A CA 1
ATOM 681 C C . ASN A 1 88 ? 18.651 24.089 -34.693 1.00 55.47 88 ASN A C 1
ATOM 683 O O . ASN A 1 88 ? 19.393 24.026 -35.672 1.00 55.47 88 ASN A O 1
ATOM 687 N N . ASP A 1 89 ? 17.775 25.073 -34.483 1.00 51.47 89 ASP A N 1
ATOM 688 C CA . ASP A 1 89 ? 17.792 26.432 -35.033 1.00 51.47 89 ASP A CA 1
ATOM 689 C C . ASP A 1 89 ? 17.630 27.408 -33.854 1.00 51.47 89 ASP A C 1
ATOM 691 O O . ASP A 1 89 ? 16.688 27.203 -33.048 1.00 51.47 89 ASP A O 1
#

Foldseek 3Di:
DPDDPDPPPCPFDFAPFDPGRDTDDVVQWDQAPQQRDTHGPVQNDCVRRVRVVVVVVVCVVPDDDPDDDVVNVVVVVVVVVVVVVVVVD

Secondary structure (DSSP, 8-state):
------GGG----B--STT---B--GGGEEE-TTT--EEEGGG-STTTTT-HHHHHHHHTTSSS-----HHHHHHHHHHHHHHHHTT--

InterPro domains:
  IPR000058 Zinc finger, AN1-type [PF01428] (15-55)
  IPR000058 Zinc finger, AN1-type [PS51039] (9-59)
  IPR035896 AN1-like Zinc finger [G3DSA:4.10.1110.10] (3-65)
  IPR035896 AN1-like Zinc finger [SSF118310] (8-64)

Organism: Nelumbo nucifera (NCBI:txid4432)

Radius of gyration: 23.58 Å; chains: 1; bounding box: 30×36×72 Å

pLDDT: mean 70.47, std 11.29, range [43.88, 87.81]